Protein AF-A0A6P6T1C8-F1 (afdb_monomer)

Radius of gyration: 22.18 Å; Cα contacts (8 Å, |Δi|>4): 152; chains: 1; bounding box: 52×45×62 Å

Structure (mmCIF, N/CA/C/O backbone):
data_AF-A0A6P6T1C8-F1
#
_entry.id   AF-A0A6P6T1C8-F1
#
loop_
_atom_site.group_PDB
_atom_site.id
_atom_site.type_symbol
_atom_site.label_atom_id
_atom_site.label_alt_id
_atom_site.label_comp_id
_atom_site.label_asym_id
_atom_site.label_entity_id
_atom_site.label_seq_id
_atom_site.pdbx_PDB_ins_code
_atom_site.Cartn_x
_atom_site.Cartn_y
_atom_site.Cartn_z
_atom_site.occupancy
_atom_site.B_iso_or_equiv
_atom_site.auth_seq_id
_atom_site.auth_comp_id
_atom_site.auth_asym_id
_atom_site.auth_atom_id
_atom_site.pdbx_PDB_model_num
ATOM 1 N N . MET A 1 1 ? -19.040 -8.655 17.507 1.00 79.19 1 MET A N 1
ATOM 2 C CA . MET A 1 1 ? -19.289 -7.790 16.328 1.00 79.19 1 MET A CA 1
ATOM 3 C C . MET A 1 1 ? -18.334 -6.604 16.360 1.00 79.19 1 MET A C 1
ATOM 5 O O . MET A 1 1 ? -18.166 -6.020 17.425 1.00 79.19 1 MET A O 1
ATOM 9 N N . LEU A 1 2 ? -17.713 -6.268 15.225 1.00 92.00 2 LEU A N 1
ATOM 10 C CA . LEU A 1 2 ? -16.774 -5.143 15.107 1.00 92.00 2 LEU A CA 1
ATOM 11 C C . LEU A 1 2 ? -17.522 -3.813 15.004 1.00 92.00 2 LEU A C 1
ATOM 13 O O . LEU A 1 2 ? -18.515 -3.730 14.281 1.00 92.00 2 LEU A O 1
ATOM 17 N N . THR A 1 3 ? -17.031 -2.769 15.681 1.00 94.06 3 THR A N 1
ATOM 18 C CA . THR A 1 3 ? -17.675 -1.445 15.612 1.00 94.06 3 THR A CA 1
ATOM 19 C C . THR A 1 3 ? -17.424 -0.762 14.266 1.00 94.06 3 THR A C 1
ATOM 21 O O . THR A 1 3 ? -18.277 -0.010 13.802 1.00 94.06 3 THR A O 1
ATOM 24 N N . GLY A 1 4 ? -1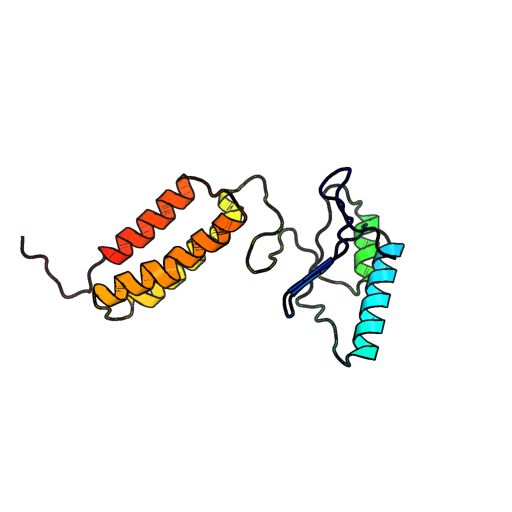6.269 -1.003 13.635 1.00 92.75 4 GLY A N 1
ATOM 25 C CA . GLY A 1 4 ? -15.864 -0.317 12.407 1.00 92.75 4 GLY A CA 1
ATOM 26 C C . GLY A 1 4 ? -15.623 1.187 12.586 1.00 92.75 4 GLY A C 1
ATOM 27 O O . GLY A 1 4 ? -15.534 1.707 13.701 1.00 92.75 4 GLY A O 1
ATOM 28 N N . ILE A 1 5 ? -15.504 1.892 11.461 1.00 92.25 5 ILE A N 1
ATOM 29 C CA . ILE A 1 5 ? -15.316 3.346 11.388 1.00 92.25 5 ILE A CA 1
ATOM 30 C C . ILE A 1 5 ? -16.388 4.000 10.515 1.00 92.25 5 ILE A C 1
ATOM 32 O O . ILE A 1 5 ? -16.899 3.392 9.578 1.00 92.25 5 ILE A O 1
ATOM 36 N N . LYS A 1 6 ? -16.704 5.268 10.794 1.00 92.25 6 LYS A N 1
ATOM 37 C CA . LYS A 1 6 ? -17.526 6.120 9.923 1.00 92.25 6 LYS A CA 1
ATOM 38 C C . LYS A 1 6 ? -16.680 7.264 9.388 1.00 92.25 6 LYS A C 1
ATOM 40 O O . LYS A 1 6 ? -16.020 7.953 10.161 1.00 92.25 6 LYS A O 1
ATOM 45 N N . ILE A 1 7 ? -16.730 7.483 8.077 1.00 88.31 7 ILE A N 1
ATOM 46 C CA . ILE A 1 7 ? -15.995 8.576 7.418 1.00 88.31 7 ILE A CA 1
ATOM 47 C C . ILE A 1 7 ? -16.769 9.902 7.522 1.00 88.31 7 ILE A C 1
ATOM 49 O O . ILE A 1 7 ? -16.171 10.971 7.611 1.00 88.31 7 ILE A O 1
ATOM 53 N N . SER A 1 8 ? -18.102 9.846 7.566 1.00 92.12 8 SER A N 1
ATOM 54 C CA . SER A 1 8 ? -18.980 11.007 7.740 1.00 92.12 8 SER A CA 1
ATOM 55 C C . SER A 1 8 ? -20.095 10.696 8.742 1.00 92.12 8 SER A C 1
ATOM 57 O O . SER A 1 8 ? -20.397 9.529 8.996 1.00 92.12 8 SER A O 1
ATOM 59 N N . ARG A 1 9 ? -20.720 11.731 9.328 1.00 89.88 9 ARG A N 1
ATOM 60 C CA . ARG A 1 9 ? -21.760 11.569 10.372 1.00 89.88 9 ARG A CA 1
ATOM 61 C C . ARG A 1 9 ? -22.899 10.634 9.936 1.00 89.88 9 ARG A C 1
ATOM 63 O O . ARG A 1 9 ? -23.303 9.770 10.710 1.00 89.88 9 ARG A O 1
ATOM 70 N N . ASN A 1 10 ? -23.331 10.770 8.682 1.00 93.06 10 ASN A N 1
ATOM 71 C CA . ASN A 1 10 ? -24.410 9.983 8.077 1.00 93.06 10 ASN A CA 1
ATOM 72 C C . ASN A 1 10 ? -23.887 8.898 7.118 1.00 93.06 10 ASN A C 1
ATOM 74 O O . ASN A 1 10 ? -24.657 8.326 6.355 1.00 93.06 10 ASN A O 1
ATOM 78 N N . GLY A 1 11 ? -22.577 8.642 7.117 1.00 91.75 11 GLY A N 1
ATOM 79 C CA . GLY A 1 11 ? -21.960 7.637 6.261 1.00 91.75 11 GLY A CA 1
ATOM 80 C C . GLY A 1 11 ? -22.151 6.214 6.794 1.00 91.75 11 GLY A C 1
ATOM 81 O O . GLY A 1 11 ? -22.403 6.025 7.994 1.00 91.75 11 GLY A O 1
ATOM 82 N N . PRO A 1 12 ? -21.994 5.202 5.923 1.00 94.25 12 PRO A N 1
ATOM 83 C CA . PRO A 1 12 ? -22.008 3.810 6.343 1.00 94.25 12 PRO A CA 1
ATOM 84 C C . PRO A 1 12 ? -20.846 3.516 7.297 1.00 94.25 12 PRO A C 1
ATOM 86 O O . PRO A 1 12 ? -19.797 4.166 7.269 1.00 94.25 12 PRO A O 1
ATOM 89 N N . VAL A 1 13 ? -21.048 2.511 8.146 1.00 94.81 13 VAL A N 1
ATOM 90 C CA . VAL A 1 13 ? -19.983 1.945 8.974 1.00 94.81 13 VAL A CA 1
ATOM 91 C C . VAL A 1 13 ? -19.166 0.990 8.115 1.00 94.81 13 VAL A C 1
ATOM 93 O O . VAL A 1 13 ? -19.716 0.064 7.526 1.00 94.81 13 VAL A O 1
ATOM 96 N N . ILE A 1 14 ? -17.855 1.197 8.076 1.00 94.25 14 ILE A N 1
ATOM 97 C CA . ILE A 1 14 ? -16.907 0.342 7.367 1.00 94.25 14 ILE A CA 1
ATOM 98 C C . ILE A 1 14 ? -16.099 -0.418 8.415 1.00 94.25 14 ILE A C 1
ATOM 100 O O . ILE A 1 14 ? -15.366 0.186 9.196 1.00 94.25 14 ILE A O 1
ATOM 104 N N . SER A 1 15 ? -16.242 -1.742 8.451 1.00 94.50 15 SER A N 1
ATOM 105 C CA . SER A 1 15 ? -15.443 -2.619 9.318 1.00 94.50 15 SER A CA 1
ATOM 106 C C . SER A 1 15 ? -14.290 -3.291 8.583 1.00 94.50 15 SER A C 1
ATOM 108 O O . SER A 1 15 ? -13.348 -3.732 9.229 1.00 94.50 15 SER A O 1
ATOM 110 N N . HIS A 1 16 ? -14.336 -3.365 7.252 1.00 93.69 16 HIS A N 1
ATOM 111 C CA . HIS A 1 16 ? -13.295 -3.998 6.455 1.00 93.69 16 HIS A CA 1
ATOM 112 C C . HIS A 1 16 ? -13.283 -3.496 5.008 1.00 93.69 16 HIS A C 1
ATOM 114 O O . HIS A 1 16 ? -14.290 -2.999 4.503 1.00 93.69 16 HIS A O 1
ATOM 120 N N . LEU A 1 17 ? -12.134 -3.642 4.352 1.00 93.56 17 LEU A N 1
ATOM 121 C CA . LEU A 1 17 ? -11.926 -3.488 2.916 1.00 93.56 17 LEU A CA 1
ATOM 122 C C . LEU A 1 17 ? -11.078 -4.670 2.452 1.00 93.56 17 LEU A C 1
ATOM 124 O O . LEU A 1 17 ? -9.991 -4.885 2.985 1.00 93.56 17 LEU A O 1
ATOM 128 N N . PHE A 1 18 ? -11.575 -5.423 1.478 1.00 93.06 18 PHE A N 1
ATOM 129 C CA . PHE A 1 18 ? -10.885 -6.586 0.928 1.00 93.06 18 PHE A CA 1
ATOM 130 C C . PHE A 1 18 ? -10.553 -6.347 -0.539 1.00 93.06 18 PHE A C 1
ATOM 132 O O . PHE A 1 18 ? -11.377 -5.819 -1.290 1.00 93.06 18 PHE A O 1
ATOM 139 N N . PHE A 1 19 ? -9.351 -6.739 -0.945 1.00 91.38 19 PHE A N 1
ATOM 140 C CA . PHE A 1 19 ? -8.926 -6.724 -2.334 1.00 91.38 19 PHE A CA 1
ATOM 141 C C . PHE A 1 19 ? -7.968 -7.886 -2.593 1.00 91.38 19 PHE A C 1
ATOM 143 O O . PHE A 1 19 ? -6.847 -7.879 -2.097 1.00 91.38 19 PHE A O 1
ATOM 150 N N . ALA A 1 20 ? -8.401 -8.858 -3.399 1.00 89.00 20 ALA A N 1
ATOM 151 C CA . ALA A 1 20 ? -7.669 -10.108 -3.609 1.00 89.00 20 ALA A CA 1
ATOM 152 C C . ALA A 1 20 ? -7.273 -10.754 -2.263 1.00 89.00 20 ALA A C 1
ATOM 154 O O . ALA A 1 20 ? -8.155 -11.094 -1.476 1.00 89.00 20 ALA A O 1
ATOM 155 N N . ASP A 1 21 ? -5.977 -10.908 -2.005 1.00 85.56 21 ASP A N 1
ATOM 156 C CA . ASP A 1 21 ? -5.395 -11.435 -0.770 1.00 85.56 21 ASP A CA 1
ATOM 157 C C . ASP A 1 21 ? -5.132 -10.366 0.308 1.00 85.56 21 ASP A C 1
ATOM 159 O O . ASP A 1 21 ? -4.925 -10.704 1.474 1.00 85.56 21 ASP A O 1
ATOM 163 N N . ASP A 1 22 ? -5.198 -9.078 -0.039 1.00 89.56 22 ASP A N 1
ATOM 164 C CA . ASP A 1 22 ? -5.002 -7.979 0.903 1.00 89.56 22 ASP A CA 1
ATOM 165 C C . ASP A 1 22 ? -6.309 -7.651 1.640 1.00 89.56 22 ASP A C 1
ATOM 167 O O . ASP A 1 22 ? -7.328 -7.280 1.048 1.00 89.56 22 ASP A O 1
ATOM 171 N N . SER A 1 23 ? -6.266 -7.733 2.971 1.00 91.81 23 SER A N 1
ATOM 172 C CA . SER A 1 23 ? -7.397 -7.412 3.844 1.00 91.81 23 SER A CA 1
ATOM 173 C C . SER A 1 23 ? -7.054 -6.294 4.816 1.00 91.81 23 SER A C 1
ATOM 175 O O . SER A 1 23 ? -6.067 -6.363 5.546 1.00 91.81 23 SER A O 1
ATOM 177 N N . LEU A 1 24 ? -7.908 -5.274 4.872 1.00 93.44 24 LEU A N 1
ATOM 178 C CA . LEU A 1 24 ? -7.830 -4.194 5.845 1.00 93.44 24 LEU A CA 1
ATOM 179 C C . LEU A 1 24 ? -9.050 -4.237 6.760 1.00 93.44 24 LEU A C 1
ATOM 181 O O . LEU A 1 24 ? -10.177 -4.157 6.285 1.00 93.44 24 LEU A O 1
ATOM 185 N N . ILE A 1 25 ? -8.831 -4.334 8.070 1.00 93.94 25 ILE A N 1
ATOM 186 C CA . ILE A 1 25 ? -9.896 -4.444 9.075 1.00 93.94 25 ILE A CA 1
ATOM 187 C C . ILE A 1 25 ? -9.848 -3.229 10.004 1.00 93.94 25 ILE A C 1
ATOM 189 O O . ILE A 1 25 ? -8.782 -2.810 10.454 1.00 93.94 25 ILE A O 1
ATOM 193 N N . PHE A 1 26 ? -11.018 -2.668 10.301 1.00 94.19 26 PHE A N 1
ATOM 194 C CA . PHE A 1 26 ? -11.208 -1.536 11.198 1.00 94.19 26 PHE A CA 1
ATOM 195 C C . PHE A 1 26 ? -12.006 -1.958 12.428 1.00 94.19 26 PHE A C 1
ATOM 197 O O . PHE A 1 26 ? -13.138 -2.437 12.331 1.00 94.19 26 PHE A O 1
ATOM 204 N N . CYS A 1 27 ? -11.436 -1.716 13.601 1.00 93.62 27 CYS A N 1
ATOM 205 C CA . CYS A 1 27 ? -12.053 -2.023 14.881 1.00 93.62 27 CYS A CA 1
ATOM 206 C C . CYS A 1 27 ? -11.587 -1.030 15.950 1.00 93.62 27 CYS A C 1
ATOM 208 O O . CYS A 1 27 ? -10.627 -0.275 15.753 1.00 93.62 27 CYS A O 1
ATOM 210 N N . LYS A 1 28 ? -12.252 -1.022 17.104 1.00 93.25 28 LYS A N 1
ATOM 211 C CA . LYS A 1 28 ? -11.720 -0.328 18.282 1.00 93.25 28 LYS A CA 1
ATOM 212 C C . LYS A 1 28 ? -10.542 -1.108 18.861 1.00 9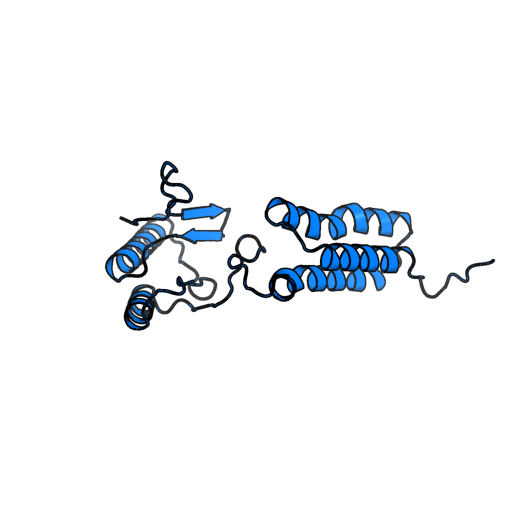3.25 28 LYS A C 1
ATOM 214 O O . LYS A 1 28 ? -10.535 -2.334 18.870 1.00 93.25 28 LYS A O 1
ATOM 219 N N . ALA A 1 29 ? -9.571 -0.379 19.399 1.00 92.56 29 ALA A N 1
ATOM 220 C CA . ALA A 1 29 ? -8.437 -0.958 20.108 1.00 92.56 29 ALA A CA 1
ATOM 221 C C . ALA A 1 29 ? -8.833 -1.318 21.553 1.00 92.56 29 ALA A C 1
ATOM 223 O O . ALA A 1 29 ? -8.597 -0.537 22.476 1.00 92.56 29 ALA A O 1
ATOM 224 N N . ASN A 1 30 ? -9.504 -2.459 21.720 1.00 92.12 30 ASN A N 1
ATOM 225 C CA . ASN A 1 30 ? -9.842 -3.062 23.012 1.00 92.12 30 ASN A CA 1
ATOM 226 C C . ASN A 1 30 ? -9.872 -4.597 22.909 1.00 92.12 30 ASN A C 1
ATOM 228 O O . ASN A 1 30 ? -10.060 -5.140 21.817 1.00 92.12 30 ASN A O 1
ATOM 232 N N . SER A 1 31 ? -9.755 -5.276 24.055 1.00 91.06 31 SER A N 1
ATOM 233 C CA . SER A 1 31 ? -9.841 -6.742 24.186 1.00 91.06 31 SER A CA 1
ATOM 234 C C . SER A 1 31 ? -11.000 -7.380 23.431 1.00 91.06 31 SER A C 1
ATOM 236 O O . SER A 1 31 ? -10.853 -8.403 22.760 1.00 91.06 31 SER A O 1
ATOM 238 N N . LYS A 1 32 ? -12.187 -6.771 23.548 1.00 94.19 32 LYS A N 1
ATOM 239 C CA . LYS A 1 32 ? -13.432 -7.348 23.047 1.00 94.19 32 LYS A CA 1
ATOM 240 C C . LYS A 1 32 ? -13.401 -7.448 21.530 1.00 94.19 32 LYS A C 1
ATOM 242 O O . LYS A 1 32 ? -13.673 -8.509 20.985 1.00 94.19 32 LYS A O 1
ATOM 247 N N . GLU A 1 33 ? -13.056 -6.365 20.842 1.00 95.25 33 GLU A N 1
ATOM 248 C CA . GLU A 1 33 ? -12.989 -6.376 19.380 1.00 95.25 33 GLU A CA 1
ATOM 249 C C . GLU A 1 33 ? -11.776 -7.147 18.855 1.00 95.25 33 GLU A C 1
ATOM 251 O O . GLU A 1 33 ? -11.900 -7.802 17.824 1.00 95.25 33 GLU A O 1
ATOM 256 N N . ALA A 1 34 ? -10.652 -7.163 19.577 1.00 93.69 34 ALA A N 1
ATOM 257 C CA . ALA A 1 34 ? -9.524 -8.026 19.229 1.00 93.69 34 ALA A CA 1
ATOM 258 C C . ALA A 1 34 ? -9.907 -9.516 19.289 1.00 93.69 34 ALA A C 1
ATOM 260 O O . ALA A 1 34 ? -9.627 -10.261 18.355 1.00 93.69 34 ALA A O 1
ATOM 261 N N . SER A 1 35 ? -10.633 -9.931 20.331 1.00 94.31 35 SER A N 1
ATOM 262 C CA . SER A 1 35 ? -11.128 -11.308 20.476 1.00 94.31 35 SER A CA 1
ATOM 263 C C . SER A 1 35 ? -12.108 -11.679 19.364 1.00 94.31 35 SER A C 1
ATOM 265 O O . SER A 1 35 ? -12.077 -12.792 18.842 1.00 94.31 35 SER A O 1
ATOM 267 N N . GLU A 1 36 ? -12.955 -10.733 18.950 1.00 95.25 36 GLU A N 1
ATOM 268 C CA . GLU A 1 36 ? -13.853 -10.925 17.810 1.00 95.25 36 GLU A CA 1
ATOM 269 C C . GLU A 1 36 ? -13.091 -11.099 16.493 1.00 95.25 36 GLU A C 1
ATOM 271 O O . GLU A 1 36 ? -13.489 -11.933 15.684 1.00 95.25 36 GLU A O 1
ATOM 276 N N . ILE A 1 37 ? -11.994 -10.363 16.279 1.00 94.19 37 ILE A N 1
ATOM 277 C CA . ILE A 1 37 ? -11.119 -10.564 15.115 1.00 94.19 37 ILE A CA 1
ATOM 278 C C . ILE A 1 37 ? -10.496 -11.960 15.154 1.00 94.19 37 ILE A C 1
ATOM 280 O O . ILE A 1 37 ? -10.589 -12.683 14.164 1.00 94.19 37 ILE A O 1
ATOM 284 N N . THR A 1 38 ? -9.935 -12.375 16.291 1.00 92.94 38 THR A N 1
ATOM 285 C CA . THR A 1 38 ? -9.355 -13.719 16.446 1.00 92.94 38 THR A CA 1
ATOM 286 C C . THR A 1 38 ? -10.394 -14.807 16.171 1.00 92.94 38 THR A C 1
ATOM 288 O O . THR A 1 38 ? -10.109 -15.769 15.460 1.00 92.94 38 THR A O 1
ATOM 291 N N . ARG A 1 39 ? -11.635 -14.625 16.639 1.00 94.62 39 ARG A N 1
ATOM 292 C CA . ARG A 1 39 ? -12.753 -15.529 16.337 1.00 94.62 39 ARG A CA 1
ATOM 293 C C . ARG A 1 39 ? -13.080 -15.569 14.842 1.00 94.62 39 ARG A C 1
ATOM 295 O O . ARG A 1 39 ? -13.309 -16.645 14.300 1.00 94.62 39 ARG A O 1
ATOM 302 N N . ILE A 1 40 ? -13.116 -14.413 14.172 1.00 93.62 40 ILE A N 1
ATOM 303 C CA . ILE A 1 40 ? -13.356 -14.325 12.722 1.00 93.62 40 ILE A CA 1
ATOM 304 C C . ILE A 1 40 ? -12.257 -15.063 11.957 1.00 93.62 40 ILE A C 1
ATOM 306 O O . ILE A 1 40 ? -12.573 -15.836 11.055 1.00 93.62 40 ILE A O 1
ATOM 310 N N . PHE A 1 41 ? -10.992 -14.871 12.337 1.00 92.50 41 PHE A N 1
ATOM 311 C CA . PHE A 1 41 ? -9.875 -15.596 11.742 1.00 92.50 41 PHE A CA 1
ATOM 312 C C . PHE A 1 41 ? -10.037 -17.100 11.932 1.00 92.50 41 PHE A C 1
ATOM 314 O O . PHE A 1 41 ? -10.040 -17.815 10.944 1.00 92.50 41 PHE A O 1
ATOM 321 N N . GLN A 1 42 ? -10.312 -17.585 13.142 1.00 93.00 42 GLN A N 1
ATOM 322 C CA . GLN A 1 42 ? -10.535 -19.018 13.379 1.00 93.00 42 GLN A CA 1
ATOM 323 C C . GLN A 1 42 ? -11.668 -19.602 12.525 1.00 93.00 42 GLN A C 1
ATOM 325 O O . GLN A 1 42 ? -11.517 -20.678 11.953 1.00 93.00 42 GLN A O 1
ATOM 330 N N . ILE A 1 43 ? -12.796 -18.894 12.398 1.00 95.12 43 ILE A N 1
ATOM 331 C CA . ILE A 1 43 ? -13.908 -19.329 11.537 1.00 95.12 43 ILE A CA 1
ATOM 332 C C . ILE A 1 43 ? -13.458 -19.401 10.076 1.00 95.12 43 ILE A C 1
ATOM 334 O O . ILE A 1 43 ? -13.765 -20.374 9.391 1.00 95.12 43 ILE A O 1
ATOM 338 N N . TYR A 1 44 ? -12.725 -18.390 9.606 1.00 92.69 44 TYR A N 1
ATOM 339 C CA . TYR A 1 44 ? -12.175 -18.375 8.256 1.00 92.69 44 TYR A CA 1
ATOM 340 C C . TYR A 1 44 ? -11.221 -19.546 8.024 1.00 92.69 44 TYR A C 1
ATOM 342 O O . TYR A 1 44 ? -11.331 -20.224 7.004 1.00 92.69 44 TYR A O 1
ATOM 350 N N . GLU A 1 45 ? -10.323 -19.820 8.970 1.00 93.94 45 GLU A N 1
ATOM 351 C CA . GLU A 1 45 ? -9.355 -20.909 8.852 1.00 93.94 45 GLU A CA 1
ATOM 352 C C . GLU A 1 45 ? -10.045 -22.274 8.794 1.00 93.94 45 GLU A C 1
ATOM 354 O O . GLU A 1 45 ? -9.715 -23.100 7.944 1.00 93.94 45 GLU A O 1
ATOM 359 N N . LEU A 1 46 ? -11.061 -22.490 9.633 1.00 95.88 46 LEU A N 1
ATOM 360 C CA . LEU A 1 46 ? -11.845 -23.726 9.640 1.00 95.88 46 LEU A CA 1
ATOM 361 C C . LEU A 1 46 ? -12.680 -23.901 8.365 1.00 95.88 46 LEU A C 1
ATOM 363 O O . LEU A 1 46 ? -12.785 -25.013 7.855 1.00 95.88 46 LEU A O 1
ATOM 367 N N . ALA A 1 47 ? -13.275 -22.824 7.849 1.00 96.38 47 ALA A N 1
ATOM 368 C CA . ALA A 1 47 ? -14.146 -22.886 6.678 1.00 96.38 47 ALA A CA 1
ATOM 369 C C . ALA A 1 47 ? -13.372 -22.982 5.353 1.00 96.38 47 ALA A C 1
ATOM 371 O O . ALA A 1 47 ? -13.831 -23.642 4.424 1.00 96.38 47 ALA A O 1
ATOM 372 N N . SER A 1 48 ? -12.220 -22.314 5.250 1.00 94.81 48 SER A N 1
ATOM 373 C CA . SER A 1 48 ? -11.426 -22.243 4.013 1.00 94.81 48 SER A CA 1
ATOM 374 C C . SER A 1 48 ? -10.259 -23.232 3.963 1.00 94.81 48 SER A C 1
ATOM 376 O O . SER A 1 48 ? -9.735 -23.497 2.883 1.00 94.81 48 SER A O 1
ATOM 378 N N . GLY A 1 49 ? -9.804 -23.736 5.116 1.00 95.12 49 GLY A N 1
ATOM 379 C CA . GLY A 1 49 ? -8.557 -24.496 5.243 1.00 95.12 49 GLY A CA 1
ATOM 380 C C . GLY A 1 49 ? -7.285 -23.650 5.091 1.00 95.12 49 GLY A C 1
ATOM 381 O O . GLY A 1 49 ? -6.182 -24.196 5.082 1.00 95.12 49 GLY A O 1
ATOM 382 N N . GLN A 1 50 ? -7.407 -22.328 4.952 1.00 92.25 50 GLN A N 1
ATOM 383 C CA . GLN A 1 50 ? -6.278 -21.403 4.846 1.00 92.25 50 GLN A CA 1
ATOM 384 C C . GLN A 1 50 ? -5.894 -20.853 6.221 1.00 92.25 50 GLN A C 1
ATOM 386 O O . GLN A 1 50 ? -6.711 -20.847 7.128 1.00 92.25 50 GLN A O 1
ATOM 391 N N . LYS A 1 51 ? -4.661 -20.362 6.381 1.00 90.75 51 LYS A N 1
ATOM 392 C CA . LYS A 1 51 ? -4.212 -19.687 7.609 1.00 90.75 51 LYS A CA 1
ATOM 393 C C . LYS A 1 51 ? -3.871 -18.230 7.360 1.00 90.75 51 LYS A C 1
ATOM 395 O O . LYS A 1 51 ? -3.357 -17.885 6.293 1.00 90.75 51 LYS A O 1
ATOM 400 N N . ILE A 1 52 ? -4.098 -17.389 8.364 1.00 89.12 52 ILE A N 1
ATOM 401 C CA . ILE A 1 52 ? -3.682 -15.986 8.308 1.00 89.12 52 ILE A CA 1
ATOM 402 C C . ILE A 1 52 ? -2.158 -15.900 8.408 1.00 89.12 52 ILE A C 1
ATOM 404 O O . ILE A 1 52 ? -1.533 -16.482 9.295 1.00 89.12 52 ILE A O 1
ATOM 408 N N . ASN A 1 53 ? -1.538 -15.140 7.504 1.00 90.00 53 ASN A N 1
ATOM 409 C CA . ASN A 1 53 ? -0.106 -14.881 7.566 1.00 90.00 53 ASN A CA 1
ATOM 410 C C . ASN A 1 53 ? 0.176 -13.752 8.571 1.00 90.00 53 ASN A C 1
ATOM 412 O O . ASN A 1 53 ? 0.142 -12.569 8.225 1.00 90.00 53 ASN A O 1
ATOM 416 N N . ILE A 1 54 ? 0.444 -14.127 9.822 1.00 86.00 54 ILE A N 1
ATOM 417 C CA . ILE A 1 54 ? 0.742 -13.197 10.922 1.00 86.00 54 ILE A CA 1
ATOM 418 C C . ILE A 1 54 ? 2.011 -12.374 10.658 1.00 86.00 54 ILE A C 1
ATOM 420 O O . ILE A 1 54 ? 2.045 -11.199 11.005 1.00 86.00 54 ILE A O 1
ATOM 424 N N . GLU A 1 55 ? 3.017 -12.941 9.983 1.00 86.44 55 GLU A N 1
ATOM 425 C CA . GLU A 1 55 ? 4.283 -12.250 9.682 1.00 86.44 55 GLU A CA 1
ATOM 426 C C . GLU A 1 55 ? 4.118 -11.103 8.679 1.00 86.44 55 GLU A C 1
ATOM 428 O O . GLU A 1 55 ? 4.812 -10.091 8.759 1.00 86.44 55 GLU A O 1
ATOM 433 N N . LYS A 1 56 ? 3.198 -11.251 7.721 1.00 87.06 56 LYS A N 1
ATOM 434 C CA . LYS A 1 56 ? 2.839 -10.191 6.766 1.00 87.06 56 LYS A CA 1
ATOM 435 C C . LYS A 1 56 ? 1.770 -9.244 7.305 1.00 87.06 56 LYS A C 1
ATOM 437 O O . LYS A 1 56 ? 1.609 -8.146 6.773 1.00 87.06 56 LYS A O 1
ATOM 442 N N . SER A 1 57 ? 1.026 -9.672 8.321 1.00 90.25 57 SER A N 1
ATOM 443 C CA . SER A 1 57 ? -0.023 -8.869 8.934 1.00 90.25 57 SER A CA 1
ATOM 444 C C . SER A 1 57 ? 0.591 -7.794 9.818 1.00 90.25 57 SER A C 1
ATOM 446 O O . SER A 1 57 ? 1.588 -8.011 10.503 1.00 90.25 57 SER A O 1
ATOM 448 N N . VAL A 1 58 ? -0.026 -6.617 9.828 1.00 91.44 58 VAL A N 1
ATOM 449 C CA . VAL A 1 58 ? 0.425 -5.494 10.651 1.00 91.44 58 VAL A CA 1
ATOM 450 C C . VAL A 1 58 ? -0.757 -4.805 11.305 1.00 91.44 58 VAL A C 1
ATOM 452 O O . VAL A 1 58 ? -1.847 -4.741 10.737 1.00 91.44 58 VAL A O 1
ATOM 455 N N . VAL A 1 59 ? -0.529 -4.238 12.487 1.00 91.81 59 VAL A N 1
ATOM 456 C CA . VAL A 1 59 ? -1.530 -3.438 13.197 1.00 91.81 59 VAL A CA 1
ATOM 457 C C . VAL A 1 59 ? -1.080 -1.984 13.310 1.00 91.81 59 VAL A C 1
ATOM 459 O O . VAL A 1 59 ? 0.081 -1.674 13.593 1.00 91.81 59 VAL A O 1
ATOM 462 N N . LEU A 1 60 ? -2.033 -1.081 13.084 1.00 91.50 60 LEU A N 1
ATOM 463 C CA . LEU A 1 60 ? -1.881 0.360 13.234 1.00 91.50 60 LEU A CA 1
ATOM 464 C C . LEU A 1 60 ? -2.817 0.850 14.333 1.00 91.50 60 LEU A C 1
ATOM 466 O O . LEU A 1 60 ? -4.027 0.642 14.264 1.00 91.50 60 LEU A O 1
ATOM 470 N N . PHE A 1 61 ? -2.273 1.574 15.308 1.00 90.50 61 PHE A N 1
ATOM 471 C CA . PHE A 1 61 ? -3.077 2.195 16.356 1.00 90.50 61 PHE A CA 1
ATOM 472 C C . PHE A 1 61 ? -3.273 3.685 16.118 1.00 90.50 61 PHE A C 1
ATOM 474 O O . PHE A 1 61 ? -2.381 4.397 15.647 1.00 90.50 61 PHE A O 1
ATOM 481 N N . SER A 1 62 ? -4.438 4.185 16.529 1.00 87.62 62 SER A N 1
ATOM 482 C CA . SER A 1 62 ? -4.653 5.625 16.620 1.00 87.62 62 SER A CA 1
ATOM 483 C C . SER A 1 62 ? -3.693 6.236 17.650 1.00 87.62 62 SER A C 1
ATOM 485 O O . SER A 1 62 ? -3.336 5.588 18.641 1.00 87.62 62 SER A O 1
ATOM 487 N N . ARG A 1 63 ? -3.308 7.503 17.451 1.00 84.56 63 ARG A N 1
ATOM 488 C CA . ARG A 1 63 ? -2.403 8.227 18.367 1.00 84.56 63 ARG A CA 1
ATOM 489 C C . ARG A 1 63 ? -2.897 8.258 19.813 1.00 84.56 63 ARG A C 1
ATOM 491 O O . ARG A 1 63 ? -2.078 8.316 20.718 1.00 84.56 63 ARG A O 1
ATOM 498 N N . ASN A 1 64 ? -4.210 8.181 20.006 1.00 87.62 64 ASN A N 1
ATOM 499 C CA . ASN A 1 64 ? -4.860 8.327 21.303 1.00 87.62 64 ASN A CA 1
ATOM 500 C C . ASN A 1 64 ? -5.077 6.977 22.009 1.00 87.62 64 ASN A C 1
ATOM 502 O O . ASN A 1 64 ? -5.778 6.915 23.012 1.00 87.62 64 ASN A O 1
ATOM 506 N N . THR A 1 65 ? -4.523 5.8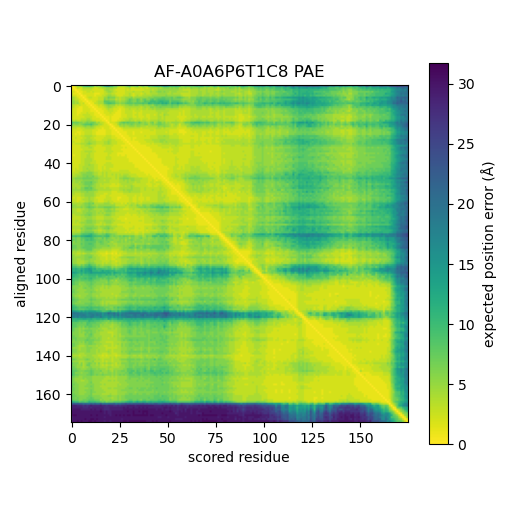87 21.474 1.00 90.81 65 THR A N 1
ATOM 507 C CA . THR A 1 65 ? -4.643 4.558 22.086 1.00 90.81 65 THR A CA 1
ATOM 508 C C . THR A 1 65 ? -3.641 4.430 23.236 1.00 90.81 65 THR A C 1
ATOM 510 O O . THR A 1 65 ? -2.442 4.633 23.009 1.00 90.81 65 THR A O 1
ATOM 513 N N . SER A 1 66 ? -4.113 4.078 24.439 1.00 92.69 66 SER A N 1
ATOM 514 C CA . SER A 1 66 ? -3.261 3.837 25.613 1.00 92.69 66 SER A CA 1
ATOM 515 C C . SER A 1 66 ? -2.305 2.666 25.380 1.00 92.69 66 SER A C 1
ATOM 517 O O . SER A 1 66 ? -2.557 1.788 24.551 1.00 92.69 66 SER A O 1
ATOM 519 N N . GLN A 1 67 ? -1.180 2.655 26.096 1.00 90.94 67 GLN A N 1
ATOM 520 C CA . GLN A 1 67 ? -0.198 1.580 25.965 1.00 90.94 67 GLN A CA 1
ATOM 521 C C . GLN A 1 67 ? -0.750 0.233 26.453 1.00 90.94 67 GLN A C 1
ATOM 523 O O . GLN A 1 67 ? -0.487 -0.789 25.825 1.00 90.94 67 GLN A O 1
ATOM 528 N N . GLU A 1 68 ? -1.567 0.258 27.505 1.00 92.06 68 GLU A N 1
ATOM 529 C CA . GLU A 1 68 ? -2.279 -0.903 28.049 1.00 92.06 68 GLU A CA 1
ATOM 530 C C . GLU A 1 68 ? -3.180 -1.547 26.987 1.00 92.06 68 GLU A C 1
ATOM 532 O O . GLU A 1 68 ? -3.010 -2.720 26.665 1.00 92.06 68 GLU A O 1
ATOM 537 N N . ASN A 1 69 ? -4.047 -0.760 26.334 1.00 91.62 69 ASN A N 1
ATOM 538 C CA . ASN A 1 69 ? -4.940 -1.278 25.293 1.00 91.62 69 ASN A CA 1
ATOM 539 C C . ASN A 1 69 ? -4.169 -1.827 24.090 1.00 91.62 69 ASN A C 1
ATOM 541 O O . ASN A 1 69 ? -4.600 -2.793 23.467 1.00 91.62 69 ASN A O 1
ATOM 545 N N . LYS A 1 70 ? -3.032 -1.216 23.730 1.00 91.25 70 LYS A N 1
ATOM 546 C CA . LYS A 1 70 ? -2.180 -1.748 22.657 1.00 91.25 70 LYS A CA 1
ATOM 547 C C . LYS A 1 70 ? -1.643 -3.124 23.027 1.00 91.25 70 LYS A C 1
ATOM 549 O O . LYS A 1 70 ? -1.748 -4.033 22.213 1.00 91.25 70 LYS A O 1
ATOM 554 N N . GLN A 1 71 ? -1.075 -3.268 24.226 1.00 89.75 71 GLN A N 1
ATOM 555 C CA . GLN A 1 71 ? -0.528 -4.539 24.712 1.00 89.75 71 GLN A CA 1
ATOM 556 C C . GLN A 1 71 ? -1.590 -5.630 24.764 1.00 89.75 71 GLN A C 1
ATOM 558 O O . GLN A 1 71 ? -1.339 -6.732 24.284 1.00 89.75 71 GLN A O 1
ATOM 563 N N . GLU A 1 72 ? -2.778 -5.304 25.264 1.00 89.94 72 GLU A N 1
ATOM 564 C CA . GLU A 1 72 ? -3.901 -6.234 25.296 1.00 89.94 72 GLU A CA 1
ATOM 565 C C . GLU A 1 72 ? -4.270 -6.709 23.883 1.00 89.94 72 GLU A C 1
ATOM 567 O O . GLU A 1 72 ? -4.277 -7.907 23.610 1.00 89.94 72 GLU A O 1
ATOM 572 N N . VAL A 1 73 ? -4.465 -5.777 22.942 1.00 91.38 73 VAL A N 1
ATOM 573 C CA . VAL A 1 73 ? -4.778 -6.111 21.543 1.00 91.38 73 VAL A CA 1
ATOM 574 C C . VAL A 1 73 ? -3.668 -6.953 20.897 1.00 91.38 73 VAL A C 1
ATOM 576 O O . VAL A 1 73 ? -3.977 -7.890 20.164 1.00 91.38 73 VAL A O 1
ATOM 579 N N . PHE A 1 74 ? -2.389 -6.670 21.171 1.00 87.69 74 PHE A N 1
ATOM 580 C CA . PHE A 1 74 ? -1.276 -7.481 20.657 1.00 87.69 74 PHE A CA 1
ATOM 581 C C . PHE A 1 74 ? -1.340 -8.925 21.129 1.00 87.69 74 PHE A C 1
ATOM 583 O O . PHE A 1 74 ? -1.187 -9.834 20.314 1.00 87.69 74 PHE A O 1
ATOM 590 N N . GLN A 1 75 ? -1.552 -9.127 22.429 1.00 87.31 75 GLN A N 1
ATOM 591 C CA . GLN A 1 75 ? -1.611 -10.460 23.019 1.00 87.31 75 GLN A CA 1
ATOM 592 C C . GLN A 1 75 ? -2.785 -11.252 22.443 1.00 87.31 75 GLN A C 1
ATOM 594 O O . GLN A 1 75 ? -2.625 -12.412 22.071 1.00 87.31 75 GLN A O 1
ATOM 599 N N . THR A 1 76 ? -3.947 -10.616 22.286 1.00 89.06 76 THR A N 1
ATOM 600 C CA . THR A 1 76 ? -5.136 -11.272 21.728 1.00 89.06 76 THR A CA 1
ATOM 601 C C . THR A 1 76 ? -4.991 -11.623 20.245 1.00 89.06 76 THR A C 1
ATOM 603 O O . THR A 1 76 ? -5.508 -12.651 19.807 1.00 89.06 76 THR A O 1
ATOM 606 N N . LEU A 1 77 ? -4.287 -10.796 19.466 1.00 87.38 77 LEU A N 1
ATOM 607 C CA . LEU A 1 77 ? -4.087 -10.999 18.026 1.00 87.38 77 LEU A CA 1
ATOM 608 C C . LEU A 1 77 ? -2.872 -11.880 17.683 1.00 87.38 77 LEU A C 1
ATOM 610 O O . LEU A 1 77 ? -2.505 -11.972 16.515 1.00 87.38 77 LEU A O 1
ATOM 614 N N . GLY A 1 78 ? -2.232 -12.521 18.665 1.00 83.44 78 GLY A N 1
ATOM 615 C CA . GLY A 1 78 ? -1.110 -13.433 18.414 1.00 83.44 78 GLY A CA 1
ATOM 616 C C . GLY A 1 78 ? 0.194 -12.723 18.045 1.00 83.44 78 GLY A C 1
ATOM 617 O O . GLY A 1 78 ? 0.952 -13.213 17.213 1.00 83.44 78 GLY A O 1
ATOM 618 N N . ASN A 1 79 ? 0.458 -11.565 18.657 1.00 80.12 79 ASN A N 1
ATOM 619 C CA . ASN A 1 79 ? 1.698 -10.795 18.517 1.00 80.12 79 ASN A CA 1
ATOM 620 C C . ASN A 1 79 ? 1.974 -10.273 17.092 1.00 80.12 79 ASN A C 1
ATOM 622 O O . ASN A 1 79 ? 3.131 -10.139 16.691 1.00 80.12 79 ASN A O 1
ATOM 626 N N . ILE A 1 80 ? 0.920 -9.920 16.346 1.00 84.81 80 ILE A N 1
ATOM 627 C CA . ILE A 1 80 ? 1.034 -9.200 15.065 1.00 84.81 80 ILE A CA 1
ATOM 628 C C . ILE A 1 80 ? 1.948 -7.974 15.210 1.00 84.81 80 ILE A C 1
ATOM 630 O O . ILE A 1 80 ? 1.881 -7.232 16.194 1.00 84.81 80 ILE A O 1
ATOM 634 N N . GLN A 1 81 ? 2.780 -7.725 14.197 1.00 84.06 81 GLN A N 1
ATOM 635 C CA . GLN A 1 81 ? 3.743 -6.634 14.228 1.00 84.06 81 GLN A CA 1
ATOM 636 C C . GLN A 1 81 ? 3.056 -5.260 14.301 1.00 84.06 81 GLN A C 1
ATOM 638 O O . GLN A 1 81 ? 2.203 -4.902 13.483 1.00 84.06 81 GLN A O 1
ATOM 643 N N . HIS A 1 82 ? 3.501 -4.438 15.253 1.00 84.44 82 HIS A N 1
ATOM 644 C CA . HIS A 1 82 ? 3.191 -3.014 15.261 1.00 84.44 82 HIS A CA 1
ATOM 645 C C . HIS A 1 82 ? 4.032 -2.269 14.236 1.00 84.44 82 HIS A C 1
ATOM 647 O O . HIS A 1 82 ? 5.262 -2.355 14.260 1.00 84.44 82 HIS A O 1
ATOM 653 N N . VAL A 1 83 ? 3.398 -1.424 13.432 1.00 85.00 83 VAL A N 1
ATOM 654 C CA . VAL A 1 83 ? 4.122 -0.495 12.563 1.00 85.00 83 VAL A CA 1
ATOM 655 C C . VAL A 1 83 ? 3.615 0.924 12.762 1.00 85.00 83 VAL A C 1
ATOM 657 O O . VAL A 1 83 ? 2.462 1.152 13.099 1.00 85.00 83 VAL A O 1
ATOM 660 N N . SER A 1 84 ? 4.479 1.914 12.552 1.00 80.69 84 SER A N 1
ATOM 661 C CA . SER A 1 84 ? 4.078 3.330 12.535 1.00 80.69 84 SER A CA 1
ATOM 662 C C . SER A 1 84 ? 3.614 3.792 11.148 1.00 80.69 84 SER A C 1
ATOM 664 O O . SER A 1 84 ? 2.996 4.851 11.001 1.00 80.69 84 SER A O 1
ATOM 666 N N . GLN A 1 85 ? 3.933 3.006 10.119 1.00 82.06 85 GLN A N 1
ATOM 667 C CA . GLN A 1 85 ? 3.588 3.216 8.721 1.00 82.06 85 GLN A CA 1
ATOM 668 C C . GLN A 1 85 ? 3.256 1.856 8.109 1.00 82.06 85 GLN A C 1
ATOM 670 O O . GLN A 1 85 ? 4.097 0.963 8.119 1.00 82.06 85 GLN A O 1
ATOM 675 N N . ALA A 1 86 ? 2.059 1.719 7.546 1.00 86.56 86 ALA A N 1
ATOM 676 C CA . ALA A 1 86 ? 1.685 0.565 6.736 1.00 86.56 86 ALA A CA 1
ATOM 677 C C . ALA A 1 86 ? 1.345 1.011 5.314 1.00 86.56 86 ALA A C 1
ATOM 679 O O . ALA A 1 86 ? 1.088 2.198 5.056 1.00 86.56 86 ALA A O 1
ATOM 680 N N . LYS A 1 87 ? 1.347 0.050 4.393 1.00 88.06 87 LYS A N 1
ATOM 681 C CA . LYS A 1 87 ? 0.883 0.240 3.024 1.00 88.06 87 LYS A CA 1
ATOM 682 C C . LYS A 1 87 ? -0.306 -0.671 2.768 1.00 88.06 87 LYS A C 1
ATOM 684 O O . LYS A 1 87 ? -0.290 -1.813 3.200 1.00 88.06 87 LYS A O 1
ATOM 689 N N . TYR A 1 88 ? -1.274 -0.167 2.021 1.00 90.06 88 TYR A N 1
ATOM 690 C CA . TYR A 1 88 ? -2.383 -0.942 1.481 1.00 90.06 88 TYR A CA 1
ATOM 691 C C . TYR A 1 88 ? -2.432 -0.671 -0.020 1.00 90.06 88 TYR A C 1
ATOM 693 O O . TYR A 1 88 ? -2.340 0.489 -0.430 1.00 90.06 88 TYR A O 1
ATOM 701 N N . LEU A 1 89 ? -2.452 -1.725 -0.841 1.00 89.31 89 LEU A N 1
ATOM 702 C CA . LEU A 1 89 ? -2.347 -1.628 -2.307 1.00 89.31 89 LEU A CA 1
ATOM 703 C C . LEU A 1 89 ? -1.119 -0.822 -2.778 1.00 89.31 89 LEU A C 1
ATOM 705 O O . LEU A 1 89 ? -1.146 -0.055 -3.737 1.00 89.31 89 LEU A O 1
ATOM 709 N N . GLY A 1 90 ? -0.006 -0.949 -2.052 1.00 87.88 90 GLY A N 1
ATOM 710 C CA . GLY A 1 90 ? 1.240 -0.239 -2.355 1.00 87.88 90 GLY A CA 1
ATOM 711 C C . GLY A 1 90 ? 1.236 1.264 -2.043 1.00 87.88 90 GLY A C 1
ATOM 712 O O . GLY A 1 90 ? 2.249 1.924 -2.302 1.00 87.88 90 GLY A O 1
ATOM 713 N N . LEU A 1 91 ? 0.156 1.789 -1.459 1.00 90.00 91 LEU A N 1
ATOM 714 C CA . LEU A 1 91 ? -0.011 3.184 -1.060 1.00 90.00 91 LEU A CA 1
ATOM 715 C C . LEU A 1 91 ? 0.104 3.354 0.461 1.00 90.00 91 LEU A C 1
ATOM 717 O O . LEU A 1 91 ? -0.337 2.484 1.208 1.00 90.00 91 LEU A O 1
ATOM 721 N N . PRO A 1 92 ? 0.695 4.458 0.953 1.00 89.62 92 PRO A N 1
ATOM 722 C CA . PRO A 1 92 ? 0.824 4.697 2.386 1.00 89.62 92 PRO A CA 1
ATOM 723 C C . PRO A 1 92 ? -0.548 4.925 3.031 1.00 89.62 92 PRO A C 1
ATOM 725 O O . PRO A 1 92 ? -1.306 5.790 2.599 1.00 89.62 92 PRO A O 1
ATOM 728 N N . MET A 1 93 ? -0.839 4.193 4.107 1.00 87.25 93 MET A N 1
ATOM 729 C CA . MET A 1 93 ? -2.098 4.338 4.849 1.00 87.25 93 MET A CA 1
ATOM 730 C C . MET A 1 93 ? -2.104 5.540 5.797 1.00 87.25 93 MET A C 1
ATOM 732 O O . MET A 1 93 ? -3.155 6.094 6.106 1.00 87.25 93 MET A O 1
ATOM 736 N N . VAL A 1 94 ? -0.929 5.947 6.284 1.00 83.06 94 VAL A N 1
ATOM 737 C CA . VAL A 1 94 ? -0.786 7.035 7.256 1.00 83.06 94 VAL A CA 1
ATOM 738 C C . VAL A 1 94 ? 0.032 8.157 6.636 1.00 83.06 94 VAL A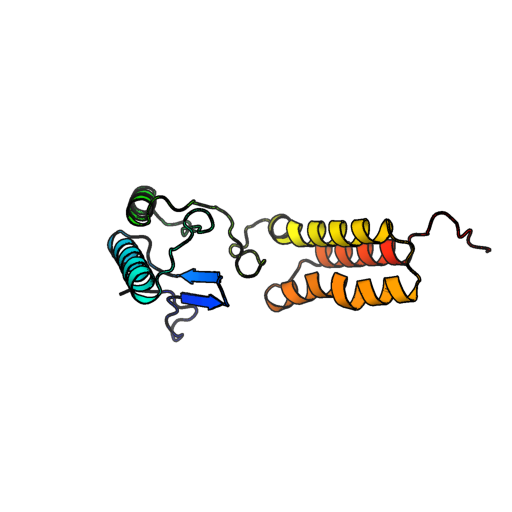 C 1
ATOM 740 O O . VAL A 1 94 ? 1.242 8.035 6.459 1.00 83.06 94 VAL A O 1
ATOM 743 N N . ILE A 1 95 ? -0.612 9.289 6.357 1.00 79.00 95 ILE A N 1
ATOM 744 C CA . ILE A 1 95 ? 0.083 10.493 5.892 1.00 79.00 95 ILE A CA 1
ATOM 745 C C . ILE A 1 95 ? 0.583 11.273 7.110 1.00 79.00 95 ILE A C 1
ATOM 747 O O . ILE A 1 95 ? -0.191 11.858 7.868 1.00 79.00 95 ILE A O 1
ATOM 751 N N . GLY A 1 96 ? 1.900 11.261 7.315 1.00 74.62 96 GLY A N 1
ATOM 752 C CA . GLY A 1 96 ? 2.554 12.015 8.382 1.00 74.62 96 GLY A CA 1
ATOM 753 C C . GLY A 1 96 ? 2.676 13.514 8.077 1.00 74.62 96 GLY A C 1
ATOM 754 O O . GLY A 1 96 ? 2.306 13.995 7.008 1.00 74.62 96 GLY A O 1
ATOM 755 N N . ARG A 1 97 ? 3.273 14.268 9.013 1.00 72.56 97 ARG A N 1
ATOM 756 C CA . ARG A 1 97 ? 3.570 15.704 8.814 1.00 72.56 97 ARG A CA 1
ATOM 757 C C . ARG A 1 97 ? 4.535 15.936 7.644 1.00 72.56 97 ARG A C 1
ATOM 759 O O . ARG A 1 97 ? 4.391 16.901 6.901 1.00 72.56 97 ARG A O 1
ATOM 766 N N . SER A 1 98 ? 5.495 15.030 7.452 1.00 81.06 98 SER A N 1
ATOM 767 C CA . SER A 1 98 ? 6.450 15.095 6.344 1.00 81.06 98 SER A CA 1
ATOM 768 C C . SER A 1 98 ? 5.912 14.372 5.108 1.00 81.06 98 SER A C 1
ATOM 770 O O . SER A 1 98 ? 6.262 13.222 4.841 1.00 81.06 98 SER A O 1
ATOM 772 N N . LYS A 1 99 ? 5.086 15.071 4.320 1.00 77.81 99 LYS A N 1
ATOM 773 C CA . LYS A 1 99 ? 4.565 14.568 3.033 1.00 77.81 99 LYS A CA 1
ATOM 774 C C . LYS A 1 99 ? 5.692 14.153 2.073 1.00 77.81 99 LYS A C 1
ATOM 776 O O . LYS A 1 99 ? 5.567 13.153 1.375 1.00 77.81 99 LYS A O 1
ATOM 781 N N . ASN A 1 100 ? 6.820 14.870 2.092 1.00 78.06 100 ASN A N 1
ATOM 782 C CA . ASN A 1 100 ? 8.014 14.515 1.314 1.00 78.06 100 ASN A CA 1
ATOM 783 C C . ASN A 1 100 ? 8.571 13.134 1.688 1.00 78.06 100 ASN A C 1
ATOM 785 O O . ASN A 1 100 ? 8.979 12.381 0.808 1.00 78.06 100 ASN A O 1
ATOM 789 N N . SER A 1 101 ? 8.585 12.796 2.982 1.00 81.19 101 SER A N 1
ATOM 790 C CA . SER A 1 101 ? 9.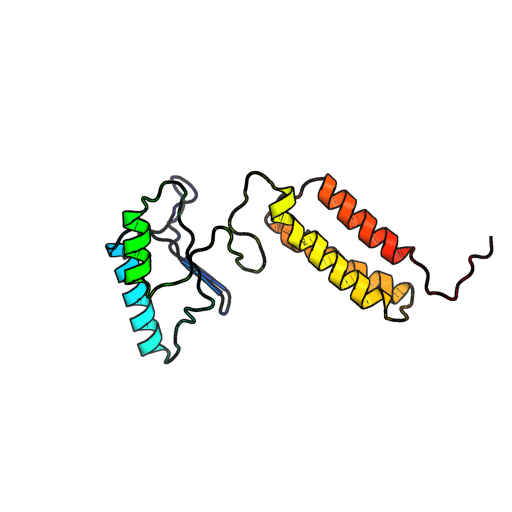008 11.470 3.440 1.00 81.19 101 SER A CA 1
ATOM 791 C C . SER A 1 101 ? 7.992 10.401 3.036 1.00 81.19 101 SER A C 1
ATOM 793 O O . SER A 1 101 ? 8.368 9.376 2.473 1.00 81.19 101 SER A O 1
ATOM 795 N N . THR A 1 102 ? 6.697 10.677 3.229 1.00 83.00 102 THR A N 1
ATOM 796 C CA . THR A 1 102 ? 5.605 9.748 2.895 1.00 83.00 102 THR A CA 1
ATOM 797 C C . THR A 1 102 ? 5.624 9.320 1.428 1.00 83.00 102 THR A C 1
ATOM 799 O O . THR A 1 102 ? 5.409 8.147 1.143 1.00 83.00 102 THR A O 1
ATOM 802 N N . PHE A 1 103 ? 5.927 10.228 0.496 1.00 88.56 103 PHE A N 1
ATOM 803 C CA . PHE A 1 103 ? 5.955 9.922 -0.940 1.00 88.56 103 PHE A CA 1
ATOM 804 C C . PHE A 1 103 ? 7.354 9.617 -1.496 1.00 88.56 103 PHE A C 1
ATOM 806 O O . PHE A 1 103 ? 7.521 9.487 -2.710 1.00 88.56 103 PHE A O 1
ATOM 813 N N . ARG A 1 104 ? 8.369 9.450 -0.638 1.00 88.56 104 ARG A N 1
ATOM 814 C CA . ARG A 1 104 ? 9.736 9.110 -1.070 1.00 88.56 104 ARG A CA 1
ATOM 815 C C . ARG A 1 104 ? 9.789 7.806 -1.869 1.00 88.56 104 ARG A C 1
ATOM 817 O O . ARG A 1 104 ? 10.504 7.744 -2.867 1.00 88.56 104 ARG A O 1
ATOM 82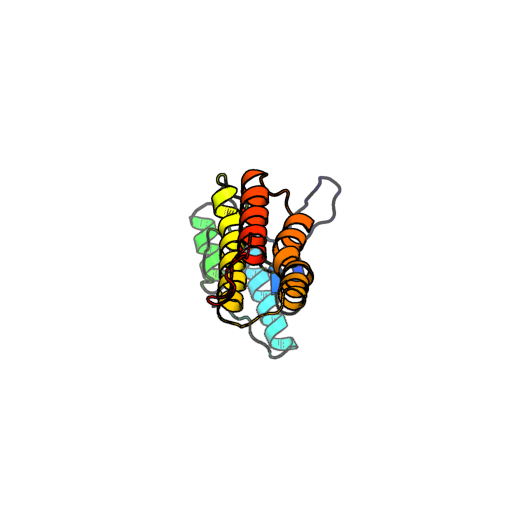4 N N . PHE A 1 105 ? 8.960 6.825 -1.503 1.00 89.88 105 PHE A N 1
ATOM 825 C CA . PHE A 1 105 ? 8.870 5.539 -2.205 1.00 89.88 105 PHE A CA 1
ATOM 826 C C . PHE A 1 105 ? 8.581 5.702 -3.707 1.00 89.88 105 PHE A C 1
ATOM 828 O O . PHE A 1 105 ? 9.004 4.876 -4.512 1.00 89.88 105 PHE A O 1
ATOM 835 N N . LEU A 1 106 ? 7.854 6.756 -4.098 1.00 92.56 106 LEU A N 1
ATOM 836 C CA . LEU A 1 106 ? 7.512 7.012 -5.493 1.00 92.56 106 LEU A CA 1
ATOM 837 C C . LEU A 1 106 ? 8.756 7.416 -6.289 1.00 92.56 106 LEU A C 1
ATOM 839 O O . LEU A 1 106 ? 8.980 6.926 -7.395 1.00 92.56 106 LEU A O 1
ATOM 843 N N . LYS A 1 107 ? 9.601 8.261 -5.687 1.00 92.00 107 LYS A N 1
ATOM 844 C CA . LYS A 1 107 ? 10.896 8.656 -6.245 1.00 92.00 107 LYS A CA 1
ATOM 845 C C . LYS A 1 107 ? 11.826 7.450 -6.374 1.00 92.00 107 LYS A C 1
ATOM 847 O O . LYS A 1 107 ? 12.432 7.267 -7.422 1.00 92.00 107 LYS A O 1
ATOM 852 N N . GLU A 1 108 ? 11.907 6.617 -5.342 1.00 93.62 108 GLU A N 1
ATOM 853 C CA . GLU A 1 108 ? 12.746 5.410 -5.333 1.00 93.62 108 GLU A CA 1
ATOM 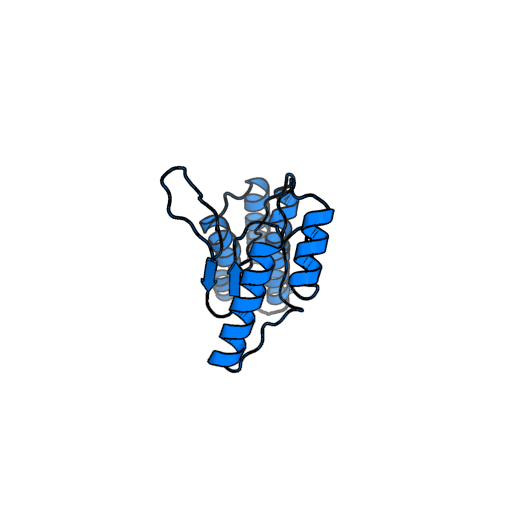854 C C . GLU A 1 108 ? 12.310 4.400 -6.402 1.00 93.62 108 GLU A C 1
ATOM 856 O O . GLU A 1 108 ? 13.141 3.933 -7.179 1.00 93.62 108 GLU A O 1
ATOM 861 N N . LYS A 1 109 ? 11.001 4.129 -6.521 1.00 93.88 109 LYS A N 1
ATOM 862 C CA . LYS A 1 109 ? 10.458 3.267 -7.585 1.00 93.88 109 LYS A CA 1
ATOM 863 C C . LYS A 1 109 ? 10.771 3.813 -8.978 1.00 93.88 109 LYS A C 1
ATOM 865 O O . LYS A 1 109 ? 11.159 3.042 -9.853 1.00 93.88 109 LYS A O 1
ATOM 870 N N . MET A 1 110 ? 10.624 5.126 -9.177 1.00 94.62 110 MET A N 1
ATOM 871 C CA . MET A 1 110 ? 10.961 5.782 -10.442 1.00 94.62 110 MET A CA 1
ATOM 872 C C . MET A 1 110 ? 12.446 5.596 -10.775 1.00 94.62 110 MET A C 1
ATOM 874 O O . MET A 1 110 ? 12.774 5.143 -11.867 1.00 94.62 110 MET A O 1
ATOM 878 N N . ILE A 1 111 ? 13.345 5.870 -9.825 1.00 93.06 111 ILE A N 1
ATOM 879 C CA . ILE A 1 111 ? 14.793 5.690 -10.005 1.00 93.06 111 ILE A CA 1
ATOM 880 C C . ILE A 1 111 ? 15.118 4.242 -10.379 1.00 93.06 111 ILE A C 1
ATOM 882 O O . ILE A 1 111 ? 15.811 4.025 -11.369 1.00 93.06 111 ILE A O 1
ATOM 886 N N . GLY A 1 112 ? 14.576 3.263 -9.648 1.00 92.88 112 GLY A N 1
ATOM 887 C CA . GLY A 1 112 ? 14.825 1.846 -9.920 1.00 92.88 112 GLY A CA 1
ATOM 888 C C . GLY A 1 112 ? 14.387 1.420 -11.324 1.00 92.88 112 GLY A C 1
ATOM 889 O O . GLY A 1 112 ? 15.119 0.706 -12.007 1.00 92.88 112 GLY A O 1
ATOM 890 N N . LYS A 1 113 ? 13.231 1.905 -11.804 1.00 92.88 113 LYS A N 1
ATOM 891 C CA . LYS A 1 113 ? 12.770 1.645 -13.179 1.00 92.88 113 LYS A CA 1
ATOM 892 C C . LYS A 1 113 ? 13.695 2.283 -14.214 1.00 92.88 113 LYS A C 1
ATOM 894 O O . LYS A 1 113 ? 14.173 1.584 -15.102 1.00 92.88 113 LYS A O 1
ATOM 899 N N . LEU A 1 114 ? 13.991 3.576 -14.074 1.00 91.31 114 LEU A N 1
ATOM 900 C CA . LEU A 1 114 ? 14.820 4.309 -15.036 1.00 91.31 114 LEU A CA 1
ATOM 901 C C . LEU A 1 114 ? 16.254 3.762 -15.099 1.00 91.31 114 LEU A C 1
ATOM 903 O O . LEU A 1 114 ? 16.801 3.607 -16.187 1.00 91.31 114 LEU A O 1
ATOM 907 N N . GLN A 1 115 ? 16.859 3.424 -13.957 1.00 88.38 115 GLN A N 1
ATOM 908 C CA . GLN A 1 115 ? 18.188 2.805 -13.909 1.00 88.38 115 GLN A CA 1
ATOM 909 C C . GLN A 1 115 ? 18.185 1.407 -14.532 1.00 88.38 115 GLN A C 1
ATOM 911 O O . GLN A 1 115 ? 19.065 1.101 -15.335 1.00 88.38 115 GLN A O 1
ATOM 916 N N . GLY A 1 116 ? 17.167 0.591 -14.238 1.00 88.25 116 GLY A N 1
ATOM 917 C CA . GLY A 1 116 ? 17.013 -0.738 -14.835 1.00 88.25 116 GLY A CA 1
ATOM 918 C C . GLY A 1 116 ? 16.791 -0.71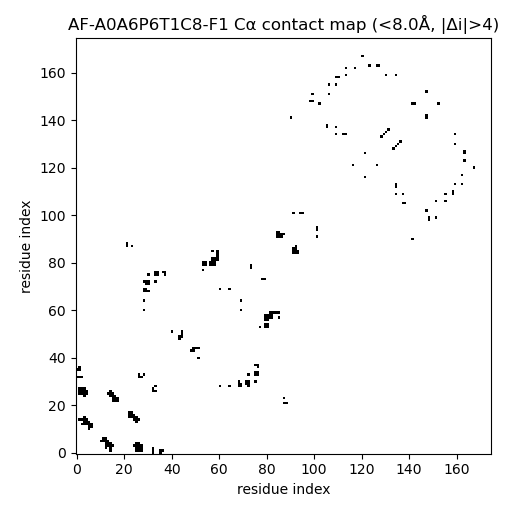6 -16.352 1.00 88.25 116 GLY A C 1
ATOM 919 O O . GLY A 1 116 ? 17.063 -1.706 -17.030 1.00 88.25 116 GLY A O 1
ATOM 920 N N . TRP A 1 117 ? 16.311 0.401 -16.904 1.00 89.94 117 TRP A N 1
ATOM 921 C CA . TRP A 1 117 ? 16.181 0.600 -18.349 1.00 89.94 117 TRP A CA 1
ATOM 922 C C . TRP A 1 117 ? 17.415 1.220 -18.984 1.00 89.94 117 TRP A C 1
ATOM 924 O O . TRP A 1 117 ? 17.719 0.893 -20.122 1.00 89.94 117 TRP A O 1
ATOM 934 N N . LYS A 1 118 ? 18.150 2.073 -18.264 1.00 78.88 118 LYS A N 1
ATOM 935 C CA . LYS A 1 118 ? 19.376 2.699 -18.775 1.00 78.88 118 LYS A CA 1
ATOM 936 C C . LYS A 1 118 ? 20.458 1.670 -19.131 1.00 78.88 118 LYS A C 1
ATOM 938 O O . LYS A 1 118 ? 21.265 1.927 -20.009 1.00 78.88 118 LYS A O 1
ATOM 943 N N . GLY A 1 119 ? 20.464 0.509 -18.474 1.00 68.88 119 GLY A N 1
ATOM 944 C CA . GLY A 1 119 ? 21.348 -0.611 -18.823 1.00 68.88 119 GLY A CA 1
ATOM 945 C C . GLY A 1 119 ? 20.933 -1.397 -20.075 1.00 68.88 119 GLY A C 1
ATOM 946 O O . GLY A 1 119 ? 21.594 -2.372 -20.413 1.00 68.88 119 GLY A O 1
ATOM 947 N N . LYS A 1 120 ? 19.833 -1.024 -20.741 1.00 74.62 120 LYS A N 1
ATOM 948 C CA . LYS A 1 120 ? 19.339 -1.665 -21.964 1.00 74.62 120 LYS A CA 1
ATOM 949 C C . LYS A 1 120 ? 19.526 -0.705 -23.137 1.00 74.62 120 LYS A C 1
ATOM 951 O O . LYS A 1 120 ? 19.154 0.459 -23.025 1.00 74.62 120 LYS A O 1
ATOM 956 N N . MET A 1 121 ? 20.033 -1.202 -24.266 1.00 77.56 121 MET A N 1
ATOM 957 C CA . MET A 1 121 ? 20.062 -0.434 -25.515 1.00 77.56 121 MET A CA 1
ATOM 958 C C . MET A 1 121 ? 18.628 -0.274 -26.026 1.00 77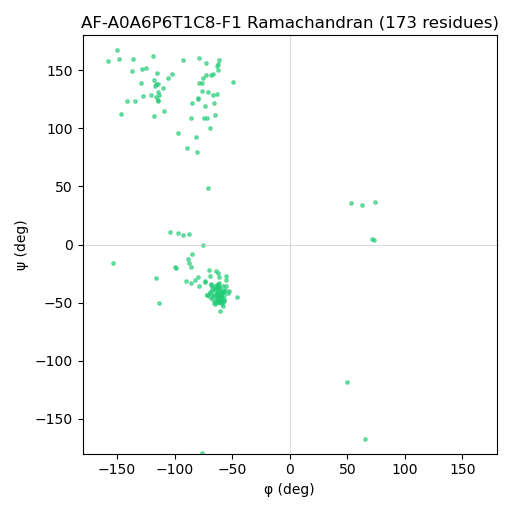.56 121 MET A C 1
ATOM 960 O O . MET A 1 121 ? 18.035 -1.213 -26.556 1.00 77.56 121 MET A O 1
ATOM 964 N N . LEU A 1 122 ? 18.037 0.894 -25.784 1.00 84.12 122 LEU A N 1
ATOM 965 C CA . LEU A 1 122 ? 16.641 1.188 -26.099 1.00 84.12 122 LEU A CA 1
ATOM 966 C C . LEU A 1 122 ? 16.573 2.248 -27.189 1.00 84.12 122 LEU A C 1
ATOM 968 O O . LEU A 1 122 ? 17.119 3.338 -27.034 1.00 84.12 122 LEU A O 1
ATOM 972 N N . SER A 1 123 ? 15.809 1.962 -28.243 1.00 89.38 123 SER A N 1
ATOM 973 C CA . SER A 1 123 ? 15.451 2.976 -29.231 1.00 89.38 123 SER A CA 1
ATOM 974 C C . SER A 1 123 ? 14.653 4.114 -28.587 1.00 89.38 123 SER A C 1
ATOM 976 O O . SER A 1 123 ? 14.008 3.937 -27.547 1.00 89.38 123 SER A O 1
ATOM 978 N N . ASN A 1 124 ? 14.631 5.281 -29.233 1.00 88.81 124 ASN A N 1
ATOM 979 C CA . ASN A 1 124 ? 13.847 6.426 -28.760 1.00 88.81 124 ASN A CA 1
ATOM 980 C C . ASN A 1 124 ? 12.352 6.085 -28.627 1.00 88.81 124 ASN A C 1
ATOM 982 O O . ASN A 1 124 ? 11.738 6.411 -27.613 1.00 88.81 124 ASN A O 1
ATOM 986 N N . ALA A 1 125 ? 11.793 5.329 -29.577 1.00 91.81 125 ALA A N 1
ATOM 987 C CA . ALA A 1 125 ? 10.424 4.822 -29.480 1.00 91.81 125 ALA A CA 1
ATOM 988 C C . ALA A 1 125 ? 10.235 3.896 -28.260 1.00 91.81 125 ALA A C 1
ATOM 990 O O . ALA A 1 125 ? 9.257 4.021 -27.524 1.00 91.81 125 ALA A O 1
ATOM 991 N N . GLY A 1 126 ? 11.203 3.014 -27.983 1.00 91.81 126 GLY A N 1
ATOM 992 C CA . GLY A 1 126 ? 11.185 2.155 -26.796 1.00 91.81 126 GLY A CA 1
ATOM 993 C C . GLY A 1 126 ? 11.224 2.948 -25.486 1.00 91.81 126 GLY A C 1
ATOM 994 O O . GLY A 1 126 ? 10.454 2.661 -24.566 1.00 91.81 126 GLY A O 1
ATOM 995 N N . LYS A 1 127 ? 12.065 3.990 -25.407 1.00 91.69 127 LYS A N 1
ATOM 996 C CA . LYS A 1 127 ? 12.108 4.914 -24.258 1.00 91.69 127 LYS A CA 1
ATOM 997 C C . LYS A 1 127 ? 10.757 5.602 -24.051 1.00 91.69 127 LYS A C 1
ATOM 999 O O . LYS A 1 127 ? 10.300 5.704 -22.913 1.00 91.69 127 LYS A O 1
ATOM 1004 N N . GLU A 1 128 ? 10.103 6.034 -25.128 1.00 93.94 128 GLU A N 1
ATOM 1005 C CA . GLU A 1 128 ? 8.825 6.751 -25.065 1.00 93.94 128 GLU A CA 1
ATOM 1006 C C . GLU A 1 128 ? 7.720 5.861 -24.503 1.00 93.94 128 GLU A C 1
ATOM 1008 O O . GLU A 1 128 ? 7.017 6.244 -23.563 1.00 93.94 128 GLU A O 1
ATOM 1013 N N . VAL A 1 129 ? 7.611 4.646 -25.046 1.00 95.44 129 VAL A N 1
ATOM 1014 C CA . VAL A 1 129 ? 6.625 3.656 -24.613 1.00 95.44 129 VAL A CA 1
ATOM 1015 C C . VAL A 1 129 ? 6.820 3.333 -23.135 1.00 95.44 129 VAL A C 1
ATOM 1017 O O . VAL A 1 129 ? 5.849 3.364 -22.380 1.00 95.44 129 VAL A O 1
ATOM 1020 N N . LEU A 1 130 ? 8.054 3.089 -22.683 1.00 94.75 130 LEU A N 1
ATOM 1021 C CA . LEU A 1 130 ? 8.341 2.791 -21.274 1.00 94.75 130 LEU A CA 1
ATOM 1022 C C . LEU A 1 130 ? 8.001 3.962 -20.344 1.00 94.75 130 LEU A C 1
ATOM 1024 O O . LEU A 1 130 ? 7.416 3.757 -19.275 1.00 94.75 130 LEU A O 1
ATOM 1028 N N . LEU A 1 131 ? 8.319 5.193 -20.748 1.00 95.12 131 LEU A N 1
ATOM 1029 C CA . LEU A 1 131 ? 7.977 6.379 -19.968 1.00 95.12 131 LEU A CA 1
ATOM 1030 C C . LEU A 1 131 ? 6.459 6.549 -19.837 1.00 95.12 131 LEU A C 1
ATOM 1032 O O . LEU A 1 131 ? 5.956 6.715 -18.725 1.00 95.12 131 LEU A O 1
ATOM 1036 N N . LYS A 1 132 ? 5.721 6.472 -20.946 1.00 94.56 132 LYS A N 1
ATOM 1037 C CA . LYS A 1 132 ? 4.270 6.709 -20.955 1.00 94.56 132 LYS A CA 1
ATOM 1038 C C . LYS A 1 132 ? 3.480 5.584 -20.290 1.00 94.56 132 LYS A C 1
ATOM 1040 O O . LYS A 1 132 ? 2.565 5.864 -19.525 1.00 94.56 132 LYS A O 1
ATOM 1045 N N . SER A 1 133 ? 3.830 4.327 -20.558 1.00 94.56 133 SER A N 1
ATOM 1046 C CA . SER A 1 133 ? 3.056 3.174 -20.076 1.00 94.56 133 SER A CA 1
ATOM 1047 C C . SER A 1 133 ? 3.442 2.722 -18.669 1.00 94.56 133 SER A C 1
ATOM 1049 O O . SER A 1 133 ? 2.579 2.272 -17.920 1.00 94.56 133 SER A O 1
ATOM 1051 N N . VAL A 1 134 ? 4.716 2.857 -18.277 1.00 94.69 134 VAL A N 1
ATOM 1052 C CA . VAL A 1 134 ? 5.208 2.319 -16.998 1.00 94.69 134 VAL A CA 1
ATOM 1053 C C . VAL A 1 134 ? 5.619 3.421 -16.031 1.00 94.69 134 VAL A C 1
ATOM 1055 O O . VAL A 1 134 ? 5.192 3.407 -14.876 1.00 94.69 134 VAL A O 1
ATOM 1058 N N . ALA A 1 135 ? 6.445 4.380 -16.460 1.00 94.94 135 ALA A N 1
ATOM 1059 C CA . ALA A 1 135 ? 6.951 5.407 -15.546 1.00 94.94 135 ALA A CA 1
ATOM 1060 C C . ALA A 1 135 ? 5.828 6.337 -15.075 1.00 94.94 135 ALA A C 1
ATOM 1062 O O . ALA A 1 135 ? 5.697 6.571 -13.875 1.00 94.94 135 ALA A O 1
ATOM 1063 N N . LEU A 1 136 ? 4.989 6.815 -15.999 1.00 95.56 136 LEU A N 1
ATOM 1064 C CA . LEU A 1 136 ? 3.880 7.722 -15.702 1.00 95.56 136 LEU A CA 1
ATOM 1065 C C . LEU A 1 136 ? 2.751 7.044 -14.911 1.00 95.56 136 LEU A C 1
ATOM 1067 O O . LEU A 1 136 ? 2.082 7.700 -14.115 1.00 95.56 136 LEU A O 1
ATOM 1071 N N . ALA A 1 137 ? 2.586 5.725 -15.042 1.00 95.19 137 ALA A N 1
ATOM 1072 C CA . ALA A 1 137 ? 1.583 4.976 -14.285 1.00 95.19 137 ALA A CA 1
ATOM 1073 C C . ALA A 1 137 ? 1.809 5.052 -12.762 1.00 95.19 137 ALA A C 1
ATOM 1075 O O . ALA A 1 137 ? 0.848 5.093 -11.996 1.00 95.19 137 ALA A O 1
ATOM 1076 N N . LEU A 1 138 ? 3.068 5.135 -12.308 1.00 93.50 138 LEU A N 1
ATOM 1077 C CA . LEU A 1 138 ? 3.414 5.228 -10.884 1.00 93.50 138 LEU A CA 1
ATOM 1078 C C . LEU A 1 138 ? 2.824 6.482 -10.196 1.00 93.50 138 LEU A C 1
ATOM 1080 O O . LEU A 1 138 ? 2.104 6.333 -9.198 1.00 93.50 138 LEU A O 1
ATOM 1084 N N . PRO A 1 139 ? 3.109 7.718 -10.663 1.00 94.62 139 PRO A N 1
ATOM 1085 C CA . PRO A 1 139 ? 2.488 8.908 -10.105 1.00 94.62 139 PRO A CA 1
ATOM 1086 C C . PRO A 1 139 ? 0.992 8.963 -10.393 1.00 94.62 139 PRO A C 1
ATOM 1088 O O . PRO A 1 139 ? 0.269 9.345 -9.483 1.00 94.62 139 PRO A O 1
ATOM 1091 N N . SER A 1 140 ? 0.512 8.538 -11.568 1.00 94.62 140 SER A N 1
ATOM 1092 C CA . SER A 1 140 ? -0.927 8.562 -11.874 1.00 94.62 140 SER A CA 1
ATOM 1093 C C . SER A 1 140 ? -1.741 7.709 -10.901 1.00 94.62 140 SER A C 1
ATOM 1095 O O . SER A 1 140 ? -2.743 8.180 -10.365 1.00 94.62 140 SER A O 1
ATOM 1097 N N . TYR A 1 141 ? -1.273 6.498 -10.583 1.00 94.44 141 TYR A N 1
ATOM 1098 C CA . TYR A 1 141 ? -1.918 5.650 -9.581 1.00 94.44 141 TYR A CA 1
ATOM 1099 C C . TYR A 1 141 ? -1.936 6.316 -8.200 1.00 94.44 141 TYR A C 1
ATOM 1101 O O . TYR A 1 141 ? -2.976 6.383 -7.552 1.00 94.44 141 TYR A O 1
ATOM 1109 N N . THR A 1 142 ? -0.812 6.897 -7.773 1.00 93.25 142 THR A N 1
ATOM 1110 C CA . THR A 1 142 ? -0.733 7.591 -6.476 1.00 93.25 142 THR A CA 1
ATOM 1111 C C . THR A 1 142 ? -1.625 8.840 -6.440 1.00 93.25 142 THR A C 1
ATOM 1113 O O . THR A 1 142 ? -2.262 9.117 -5.424 1.00 93.25 142 THR A O 1
ATOM 1116 N N . MET A 1 143 ? -1.702 9.580 -7.549 1.00 93.69 143 MET A N 1
ATOM 1117 C CA . MET A 1 143 ? -2.508 10.794 -7.689 1.00 93.69 143 MET A CA 1
ATOM 1118 C C . MET A 1 143 ? -4.015 10.530 -7.702 1.00 93.69 143 MET A C 1
ATOM 1120 O O . MET A 1 143 ? -4.776 11.430 -7.357 1.00 93.69 143 MET A O 1
ATOM 1124 N N . SER A 1 144 ? -4.447 9.309 -8.036 1.00 93.50 144 SER A N 1
ATOM 1125 C CA . SER A 1 144 ? -5.865 8.929 -7.967 1.00 93.50 144 SER A CA 1
ATOM 1126 C C . SER A 1 144 ? -6.436 8.985 -6.543 1.00 93.50 144 SER A C 1
ATOM 1128 O O . SER A 1 144 ? -7.635 9.184 -6.372 1.00 93.50 144 SER A O 1
ATOM 1130 N N . VAL A 1 145 ? -5.574 8.864 -5.524 1.00 90.12 145 VAL A N 1
ATOM 1131 C CA . VAL A 1 145 ? -5.958 8.879 -4.101 1.00 90.12 145 VAL A CA 1
ATOM 1132 C C . VAL A 1 145 ? -5.364 10.079 -3.352 1.00 90.12 145 VAL A C 1
ATOM 1134 O O . VAL A 1 145 ? -5.956 10.562 -2.387 1.00 90.12 145 VAL A O 1
ATOM 1137 N N . PHE A 1 146 ? -4.208 10.602 -3.779 1.00 90.31 146 PHE A N 1
ATOM 1138 C CA . PHE A 1 146 ? -3.500 11.664 -3.059 1.00 90.31 146 PHE A CA 1
ATOM 1139 C C . PHE A 1 146 ? -3.111 12.850 -3.932 1.00 90.31 146 PHE A C 1
ATOM 1141 O O . PHE A 1 146 ? -2.521 12.708 -4.997 1.00 90.31 146 PHE A O 1
ATOM 1148 N N . LYS A 1 147 ? -3.267 14.061 -3.393 1.00 90.06 147 LYS A N 1
ATOM 1149 C CA . LYS A 1 147 ? -2.644 15.250 -3.982 1.00 90.06 147 LYS A CA 1
ATOM 1150 C C . LYS A 1 147 ? -1.141 15.265 -3.683 1.00 90.06 147 LYS A C 1
ATOM 1152 O O . LYS A 1 147 ? -0.735 15.495 -2.539 1.00 90.06 147 LYS A O 1
ATOM 1157 N N . LEU A 1 148 ? -0.319 15.031 -4.707 1.00 90.25 148 LEU A N 1
ATOM 1158 C CA . LEU A 1 148 ? 1.139 15.119 -4.599 1.00 90.25 148 LEU A CA 1
ATOM 1159 C C . LEU A 1 148 ? 1.613 16.575 -4.493 1.00 90.25 148 LEU A C 1
ATOM 1161 O O . LEU A 1 148 ? 0.931 17.509 -4.904 1.00 90.25 148 LEU A O 1
ATOM 1165 N N . LEU A 1 149 ? 2.799 16.759 -3.912 1.00 89.81 149 LEU A N 1
ATOM 1166 C CA . LEU A 1 149 ? 3.448 18.063 -3.815 1.00 89.81 149 LEU A CA 1
ATOM 1167 C C . LEU A 1 149 ? 4.055 18.463 -5.161 1.00 89.81 149 LEU A C 1
ATOM 1169 O O . LEU A 1 149 ? 4.744 17.653 -5.781 1.00 89.81 149 LEU A O 1
ATOM 1173 N N . ASP A 1 150 ? 3.929 19.733 -5.540 1.00 91.19 150 ASP A N 1
ATOM 1174 C CA . ASP A 1 150 ? 4.520 20.272 -6.772 1.00 91.19 150 ASP A CA 1
ATOM 1175 C C . ASP A 1 150 ? 6.017 19.981 -6.894 1.00 91.19 150 ASP A C 1
ATOM 1177 O O . ASP A 1 150 ? 6.497 19.629 -7.968 1.00 91.19 150 ASP A O 1
ATOM 1181 N N . GLY A 1 151 ? 6.764 20.074 -5.789 1.00 91.38 151 GLY A N 1
ATOM 1182 C CA . GLY A 1 151 ? 8.191 19.745 -5.772 1.00 91.38 151 GLY A CA 1
ATOM 1183 C C . GLY A 1 151 ? 8.474 18.285 -6.145 1.00 91.38 151 GLY A C 1
ATOM 1184 O O . GLY A 1 151 ? 9.433 18.007 -6.864 1.00 91.38 151 GLY A O 1
ATOM 1185 N N . LEU A 1 152 ? 7.613 17.353 -5.721 1.00 92.19 152 LEU A N 1
ATOM 1186 C CA . LEU A 1 152 ? 7.718 15.944 -6.095 1.00 92.19 152 LEU A CA 1
ATOM 1187 C C . LEU A 1 152 ? 7.345 15.736 -7.564 1.00 92.19 152 LEU A C 1
ATOM 1189 O O . LEU A 1 152 ? 8.068 15.036 -8.268 1.00 92.19 152 LEU A O 1
ATOM 1193 N N . CYS A 1 153 ? 6.273 16.373 -8.042 1.00 93.94 153 CYS A N 1
ATOM 1194 C CA . CYS A 1 153 ? 5.880 16.327 -9.451 1.00 93.94 153 CYS A CA 1
ATOM 1195 C C . CYS A 1 153 ? 7.011 16.833 -10.355 1.00 93.94 153 CYS A C 1
ATOM 1197 O O . CYS A 1 153 ? 7.416 16.136 -11.281 1.00 93.94 153 CYS A O 1
ATOM 1199 N N . LYS A 1 154 ? 7.596 17.993 -10.024 1.00 94.88 154 LYS A N 1
ATOM 1200 C CA . LYS A 1 154 ? 8.759 18.557 -10.726 1.00 94.88 154 LYS A CA 1
ATOM 1201 C C . LYS A 1 154 ? 9.935 17.583 -10.725 1.00 94.88 154 LYS A C 1
ATOM 1203 O O . LYS A 1 154 ? 10.503 17.325 -11.780 1.00 94.88 154 LYS A O 1
ATOM 1208 N N . ALA A 1 155 ? 10.258 16.982 -9.578 1.00 93.75 155 ALA A N 1
ATOM 1209 C CA . ALA A 1 155 ? 11.340 16.004 -9.487 1.00 93.75 155 ALA A CA 1
ATOM 1210 C C . ALA A 1 155 ? 11.095 14.758 -10.361 1.00 93.75 155 ALA A C 1
ATOM 1212 O O . ALA A 1 155 ? 12.022 14.296 -11.027 1.00 93.75 155 ALA A O 1
ATOM 1213 N N . LEU A 1 156 ? 9.867 14.225 -10.382 1.00 94.69 156 LEU A N 1
ATOM 1214 C CA . LEU A 1 156 ? 9.469 13.092 -11.230 1.00 94.69 156 LEU A CA 1
ATOM 1215 C C . LEU A 1 156 ? 9.587 13.429 -12.715 1.00 94.69 156 LEU A C 1
ATOM 1217 O O . LEU A 1 156 ? 10.251 12.696 -13.449 1.00 94.69 156 LEU A O 1
ATOM 1221 N N . SER A 1 157 ? 9.043 14.569 -13.138 1.00 94.50 157 SER A N 1
ATOM 1222 C CA . SER A 1 157 ? 9.158 15.050 -14.517 1.00 94.50 157 SER A CA 1
ATOM 1223 C C . SER A 1 157 ? 10.612 15.262 -14.930 1.00 94.50 157 SER A C 1
ATOM 1225 O O . SER A 1 157 ? 11.013 14.825 -16.006 1.00 94.50 157 SER A O 1
ATOM 1227 N N . SER A 1 158 ? 11.441 15.849 -14.062 1.00 94.19 158 SER A N 1
ATOM 1228 C CA . SER A 1 158 ? 12.872 16.017 -14.327 1.00 94.19 158 SER A CA 1
ATOM 1229 C C . SER A 1 158 ? 13.609 14.683 -14.471 1.00 94.19 158 SER A C 1
ATOM 1231 O O . SER A 1 158 ? 14.494 14.577 -15.315 1.00 94.19 158 SER A O 1
ATOM 1233 N N . MET A 1 159 ? 13.271 13.655 -13.685 1.00 93.50 159 MET A N 1
ATOM 1234 C CA . MET A 1 159 ? 13.877 12.323 -13.832 1.00 93.50 159 MET A CA 1
ATOM 1235 C C . MET A 1 159 ? 13.490 11.666 -15.161 1.00 93.50 159 MET A C 1
ATOM 1237 O O . MET A 1 159 ? 14.368 11.155 -15.854 1.00 93.50 159 MET A O 1
ATOM 1241 N N . MET A 1 160 ? 12.213 11.736 -15.549 1.00 93.31 160 MET A N 1
ATOM 1242 C CA . MET A 1 160 ? 11.745 11.222 -16.843 1.00 93.31 160 MET A CA 1
ATOM 1243 C C . MET A 1 160 ? 12.406 11.961 -18.014 1.00 93.31 160 MET A C 1
ATOM 1245 O O . MET A 1 160 ? 12.905 11.321 -18.935 1.00 93.31 160 MET A O 1
ATOM 1249 N N . ALA A 1 161 ? 12.506 13.292 -17.942 1.00 92.50 161 ALA A N 1
ATOM 1250 C CA . ALA A 1 161 ? 13.182 14.100 -18.956 1.00 92.50 161 ALA A CA 1
ATOM 1251 C C . ALA A 1 161 ? 14.676 13.757 -19.069 1.00 92.50 161 ALA A C 1
ATOM 1253 O O . ALA A 1 161 ? 15.198 13.620 -20.169 1.00 92.50 161 ALA A O 1
ATOM 1254 N N . ARG A 1 162 ? 15.376 13.565 -17.944 1.00 90.56 162 ARG A N 1
ATOM 1255 C CA . ARG A 1 162 ? 16.788 13.144 -17.952 1.00 90.56 162 ARG A CA 1
ATOM 1256 C C . ARG A 1 162 ? 16.988 11.762 -18.564 1.00 90.56 162 ARG A C 1
ATOM 1258 O O . ARG A 1 162 ? 18.011 11.544 -19.196 1.00 90.56 162 ARG A O 1
ATOM 1265 N N . PHE A 1 163 ? 16.053 10.836 -18.365 1.00 89.88 163 PHE A N 1
ATOM 1266 C CA . PHE A 1 163 ? 16.107 9.527 -19.014 1.00 89.88 163 PHE A CA 1
ATOM 1267 C C . PHE A 1 163 ? 15.856 9.633 -20.522 1.00 89.88 163 PHE A C 1
ATOM 1269 O O . PHE A 1 163 ? 16.569 9.007 -21.298 1.00 89.88 163 PHE A O 1
ATOM 1276 N N . TRP A 1 164 ? 14.897 10.466 -20.932 1.00 90.12 164 TRP A N 1
ATOM 1277 C CA . TRP A 1 164 ? 14.606 10.734 -22.340 1.00 90.12 164 TRP A CA 1
ATOM 1278 C C . TRP A 1 164 ? 15.809 11.331 -23.082 1.00 90.12 164 TRP A C 1
ATOM 1280 O O . TRP A 1 164 ? 16.207 10.826 -24.125 1.00 90.12 164 TRP A O 1
ATOM 1290 N N . TRP A 1 165 ? 16.421 12.371 -22.507 1.00 86.94 165 TRP A N 1
ATOM 1291 C CA . TRP A 1 165 ? 17.564 13.075 -23.099 1.00 86.94 165 TRP A CA 1
ATOM 1292 C C . TRP A 1 165 ? 18.925 12.428 -22.808 1.00 86.94 165 TRP A C 1
ATOM 1294 O O . TRP A 1 165 ? 19.938 12.882 -23.335 1.00 86.94 165 TRP A O 1
ATOM 1304 N N . GLY A 1 166 ? 18.976 11.424 -21.930 1.00 72.94 166 GLY A N 1
ATOM 1305 C CA . GLY A 1 166 ? 20.205 10.745 -21.533 1.00 72.94 166 GLY A CA 1
ATOM 1306 C C . GLY A 1 166 ? 20.715 9.825 -22.642 1.00 72.94 166 GLY A C 1
ATOM 1307 O O . GLY A 1 166 ? 20.024 8.884 -23.036 1.00 72.94 166 GLY A O 1
ATOM 1308 N N . ASN A 1 167 ? 21.928 10.106 -23.122 1.00 57.03 167 ASN A N 1
ATOM 1309 C CA . ASN A 1 167 ? 22.573 9.389 -24.222 1.00 57.03 167 ASN A CA 1
ATOM 1310 C C . ASN A 1 167 ? 22.919 7.928 -23.871 1.00 57.03 167 ASN A C 1
ATOM 1312 O O . ASN A 1 167 ? 23.333 7.631 -22.744 1.00 57.03 167 ASN A O 1
ATOM 1316 N N . ASP A 1 168 ? 22.836 7.058 -24.881 1.00 55.47 168 ASP A N 1
ATOM 1317 C CA . ASP A 1 168 ? 23.670 5.856 -24.983 1.00 55.47 168 ASP A CA 1
ATOM 1318 C C . ASP A 1 168 ? 25.134 6.279 -25.235 1.00 55.47 168 ASP A C 1
ATOM 1320 O O . ASP A 1 168 ? 25.363 7.292 -25.906 1.00 55.47 168 ASP A O 1
ATOM 1324 N N . PRO A 1 169 ? 26.144 5.551 -24.722 1.00 45.66 169 PRO A N 1
ATOM 1325 C CA . PRO A 1 169 ? 27.567 5.886 -24.864 1.00 45.66 169 PRO A CA 1
ATOM 1326 C C . PRO A 1 169 ? 28.119 5.679 -26.296 1.00 45.66 169 PRO A C 1
ATOM 1328 O O . PRO A 1 169 ? 29.176 5.085 -26.481 1.00 45.66 169 PRO A O 1
ATOM 1331 N N . GLY A 1 170 ? 27.422 6.188 -27.317 1.00 48.44 170 GLY A N 1
ATOM 1332 C CA . GLY A 1 170 ? 27.806 6.103 -28.731 1.00 48.44 170 GLY A CA 1
ATOM 1333 C C . GLY A 1 170 ? 27.270 7.222 -29.634 1.00 48.44 170 GLY A C 1
ATOM 1334 O O . GLY A 1 170 ? 27.823 7.434 -30.709 1.00 48.44 170 GLY A O 1
ATOM 1335 N N . GLU A 1 171 ? 26.266 8.001 -29.217 1.00 44.91 171 GLU A N 1
ATOM 1336 C CA . GLU A 1 171 ? 25.736 9.093 -30.048 1.00 44.91 171 GLU A CA 1
ATOM 1337 C C . GLU A 1 171 ? 26.358 10.442 -29.662 1.00 44.91 171 GLU A C 1
ATOM 1339 O O . GLU A 1 171 ? 25.922 11.137 -28.737 1.00 44.91 171 GLU A O 1
ATOM 1344 N N . LYS A 1 172 ? 27.409 10.828 -30.397 1.00 39.91 172 LYS A N 1
ATOM 1345 C CA . LYS A 1 172 ? 27.829 12.230 -30.486 1.00 39.91 172 LYS A CA 1
ATOM 1346 C C . LYS A 1 172 ? 26.719 13.007 -31.191 1.00 39.91 172 LYS A C 1
ATOM 1348 O O . LYS A 1 172 ? 26.388 12.709 -32.335 1.00 39.91 172 LYS A O 1
ATOM 1353 N N . LYS A 1 173 ? 26.177 14.027 -30.524 1.00 49.81 173 LYS A N 1
ATOM 1354 C CA . LYS A 1 173 ? 25.335 15.030 -31.181 1.00 49.81 173 LYS A CA 1
ATOM 1355 C C . LYS A 1 173 ? 26.212 15.791 -32.173 1.00 49.81 173 LYS A C 1
ATOM 1357 O O . LYS A 1 173 ? 27.118 16.503 -31.745 1.00 49.81 173 LYS A O 1
ATOM 1362 N N . MET A 1 174 ? 25.971 15.602 -33.467 1.00 39.88 174 MET A N 1
ATOM 1363 C CA . MET A 1 174 ? 26.437 16.557 -34.465 1.00 39.88 174 MET A CA 1
ATOM 1364 C C . MET A 1 174 ? 25.559 17.802 -34.311 1.00 39.88 174 MET A C 1
ATOM 1366 O O . MET A 1 174 ? 24.352 17.737 -34.542 1.00 39.88 174 MET A O 1
ATOM 1370 N N . TYR A 1 175 ? 26.162 18.869 -33.795 1.00 42.91 175 TYR A N 1
ATOM 1371 C CA . TYR A 1 175 ? 25.689 20.235 -33.987 1.00 42.91 175 TYR A CA 1
ATOM 1372 C C . TYR A 1 175 ? 26.402 20.801 -35.209 1.00 42.91 175 TYR A C 1
ATOM 1374 O O . TYR A 1 175 ? 27.593 20.445 -35.379 1.00 42.91 175 TYR A O 1
#

Secondary structure (DSSP, 8-state):
----EESSTTSPEE-EEEETTEEEE---SSHHHHHHHHHHHHHHHHHHS----TTT-EE---TT--HHHHHHHHHHTTSPEE-SS-EETTEESS--S-HHHHTHHHHHHHHHHHHHHHTS---HHHHHHHIIIIITHHHHHHHTT----HHHHHHHHHHHHHHHHPPPTT-----

pLDDT: mean 87.87, std 10.82, range [39.88, 96.38]

Mean predicted aligned error: 7.06 Å

Organism: Coffea arabica (NCBI:txid13443)

Foldseek 3Di:
DFQADAPDPPGDGDQWDDDDPDIDGGHDLALVNLLVVVVVQVVCCVVVVDHDDLAPDEDEDDPPDDPVSNVSSCVSNVNRHYDPWDDDPNAIPDCDPPVVVRCVVLVVVLVVQLVVCLPDPADLVRLVCCCVPPLVVSVVVRVVPDDHDPVVVVSSVVSSVCSSPPDDPPDDDDD

Sequence (175 aa):
MLTGIKISRNGPVISHLFFADDSLIFCKANSKEASEITRIFQIYELASGQKINIEKSVVLFSRNTSQENKQEVFQTLGNIQHVSQAKYLGLPMVIGRSKNSTFRFLKEKMIGKLQGWKGKMLSNAGKEVLLKSVALALPSYTMSVFKLLDGLCKALSSMMARFWWGNDPGEKKMY

Nearest PDB structures (foldseek):
  7z8v-assembly1_C  TM=3.424E-01  e=2.371E+00  Homo sapiens

Solvent-accessible surface area (backbone atoms only — not comparable to full-atom values): 10738 Å² total; per-residue (Å²): 124,70,73,28,45,60,91,43,98,90,46,69,72,45,42,64,51,78,52,94,92,53,73,46,78,38,58,60,80,32,59,70,40,25,46,43,50,44,50,51,50,52,51,47,27,71,74,70,74,49,79,84,60,53,90,81,38,71,47,77,77,64,91,86,60,53,72,65,37,50,53,46,28,29,64,54,55,72,64,42,44,77,45,96,66,56,65,57,96,89,38,72,72,57,85,56,93,54,56,69,65,64,51,40,65,59,56,52,53,48,50,54,52,53,56,68,46,67,82,44,97,64,54,72,68,54,50,50,51,45,42,63,67,53,57,47,43,57,58,52,60,51,50,76,80,39,90,74,55,68,70,56,54,50,52,52,52,51,51,54,49,50,58,72,72,49,75,66,103,78,72,78,82,85,125